Protein AF-A0A8T4RC04-F1 (afdb_monomer_lite)

Secondary structure (DSSP, 8-state):
--STTS-SEEEEHHHHHTS-EEETTEEEEEETTEEEETTEEEEEEEEETTEEEEEEEEEE-HHHHHHHHHHT-BPPBTTB-EEEEB-TTTTTT--HHHHHHHHT-S---EEEEEEEEEEGGGEEEEEPTT--EEEEEES-B-TTTEEEEEEEE--

Structure (mmCIF, N/CA/C/O backbone):
data_AF-A0A8T4RC04-F1
#
_entry.id   AF-A0A8T4RC04-F1
#
loop_
_atom_site.group_PDB
_atom_site.id
_atom_site.type_symbol
_atom_site.label_atom_id
_atom_site.label_alt_id
_atom_site.label_comp_id
_atom_site.label_asym_id
_atom_site.label_entity_id
_atom_site.label_seq_id
_atom_site.pdbx_PDB_ins_code
_atom_site.Cartn_x
_atom_site.Cartn_y
_atom_site.Cartn_z
_atom_site.occupancy
_atom_site.B_iso_or_equiv
_atom_site.auth_seq_id
_atom_site.auth_comp_id
_atom_site.auth_asym_id
_atom_site.auth_atom_id
_atom_site.pdbx_PDB_model_num
ATOM 1 N N . PRO A 1 1 ? 0.292 -14.023 10.799 1.00 62.50 1 PRO A N 1
ATOM 2 C CA . PRO A 1 1 ? 1.701 -13.567 10.697 1.00 62.50 1 PRO A CA 1
ATOM 3 C C . PRO A 1 1 ? 1.739 -12.051 10.918 1.00 62.50 1 PRO A C 1
ATOM 5 O O . PRO A 1 1 ? 0.816 -11.381 10.461 1.00 62.50 1 PRO A O 1
ATOM 8 N N . PHE A 1 2 ? 2.730 -11.529 11.644 1.00 68.94 2 PHE A N 1
ATOM 9 C CA . PHE A 1 2 ? 2.945 -10.083 11.772 1.00 68.94 2 PHE A CA 1
ATOM 10 C C . PHE A 1 2 ? 3.893 -9.609 10.656 1.00 68.94 2 PHE A C 1
ATOM 12 O O . PHE A 1 2 ? 4.850 -10.326 10.367 1.00 68.94 2 PHE A O 1
ATOM 19 N N . PRO A 1 3 ? 3.639 -8.452 10.018 1.00 65.56 3 PRO A N 1
ATOM 20 C CA . PRO A 1 3 ? 4.541 -7.885 9.015 1.00 65.56 3 PRO A CA 1
ATOM 21 C C . PRO A 1 3 ? 5.843 -7.363 9.625 1.00 65.56 3 PRO A C 1
ATOM 23 O O . PRO A 1 3 ? 5.856 -6.781 10.715 1.00 65.56 3 PRO A O 1
ATOM 26 N N . GLY A 1 4 ? 6.949 -7.546 8.897 1.00 60.59 4 GLY A N 1
ATOM 27 C CA . GLY A 1 4 ? 8.303 -7.315 9.403 1.00 60.59 4 GLY A CA 1
ATOM 28 C C . GLY A 1 4 ? 8.647 -8.207 10.606 1.00 60.59 4 GLY A C 1
ATOM 29 O O . GLY A 1 4 ? 7.792 -8.869 11.183 1.00 60.59 4 GLY A O 1
ATOM 30 N N . ALA A 1 5 ? 9.904 -8.214 11.046 1.00 53.28 5 ALA A N 1
ATOM 31 C CA . ALA A 1 5 ? 10.370 -9.035 12.175 1.00 53.28 5 ALA A CA 1
ATOM 32 C C . ALA A 1 5 ? 9.781 -8.648 13.566 1.00 53.28 5 ALA A C 1
ATOM 34 O O . ALA A 1 5 ? 10.431 -8.835 14.586 1.00 53.28 5 ALA A O 1
ATOM 35 N N . GLY A 1 6 ? 8.585 -8.047 13.641 1.00 50.25 6 GLY A N 1
ATOM 36 C CA . GLY A 1 6 ? 7.899 -7.663 14.885 1.00 50.25 6 GLY A CA 1
ATOM 37 C C . GLY A 1 6 ? 8.293 -6.295 15.461 1.00 50.25 6 GLY A C 1
ATOM 38 O O . GLY A 1 6 ? 7.646 -5.793 16.381 1.00 50.25 6 GLY A O 1
ATOM 39 N N . TYR A 1 7 ? 9.308 -5.633 14.900 1.00 49.91 7 TYR A N 1
ATOM 40 C CA . TYR A 1 7 ? 9.827 -4.364 15.432 1.00 49.91 7 TYR A CA 1
ATOM 41 C C . TYR A 1 7 ? 9.108 -3.105 14.908 1.00 49.91 7 TYR A C 1
ATOM 43 O O . TYR A 1 7 ? 9.224 -2.039 15.514 1.00 49.91 7 TYR A O 1
ATOM 51 N N . GLY A 1 8 ? 8.321 -3.206 13.830 1.00 59.06 8 GLY A N 1
ATOM 52 C CA . GLY A 1 8 ? 7.617 -2.063 13.229 1.00 59.06 8 GLY A CA 1
ATOM 53 C C . GLY A 1 8 ? 6.378 -1.609 14.011 1.00 59.06 8 GLY A C 1
ATOM 54 O O . GLY A 1 8 ? 5.810 -2.355 14.812 1.00 59.06 8 GLY A O 1
ATOM 55 N N . TYR A 1 9 ? 5.967 -0.357 13.820 1.00 78.75 9 TYR A N 1
ATOM 56 C CA . TYR A 1 9 ? 4.731 0.198 14.376 1.00 78.75 9 TYR A CA 1
ATOM 57 C C . TYR A 1 9 ? 3.567 -0.244 13.491 1.00 78.75 9 TYR A C 1
ATOM 59 O O . TYR A 1 9 ? 3.150 0.493 12.607 1.00 78.75 9 TYR A O 1
ATOM 67 N N . TYR A 1 10 ? 3.107 -1.480 13.672 1.00 87.12 10 TYR A N 1
ATOM 68 C CA . TYR A 1 10 ? 2.014 -2.039 12.884 1.00 87.12 10 TYR A CA 1
ATOM 69 C C . TYR A 1 10 ? 0.720 -2.088 13.688 1.00 87.12 10 TYR A C 1
ATOM 71 O O . TYR A 1 10 ? 0.711 -2.530 14.837 1.00 87.12 10 TYR A O 1
ATOM 79 N N . LEU A 1 11 ? -0.372 -1.682 13.051 1.00 89.25 11 LEU A N 1
ATOM 80 C CA . LEU A 1 11 ? -1.732 -1.820 13.549 1.00 89.25 11 LEU A CA 1
ATOM 81 C C . LEU A 1 11 ? -2.565 -2.602 12.543 1.00 89.25 11 LEU A C 1
ATOM 83 O O . LEU A 1 11 ? -2.646 -2.216 11.380 1.00 89.25 11 LEU A O 1
ATOM 87 N N . LEU A 1 12 ? -3.197 -3.689 12.980 1.00 91.62 12 LEU A N 1
ATOM 88 C CA . LEU A 1 12 ? -4.135 -4.413 12.131 1.00 91.62 12 LEU A CA 1
ATOM 89 C C . LEU A 1 12 ? -5.393 -3.560 11.945 1.00 91.62 12 LEU A C 1
ATOM 91 O O . LEU A 1 12 ? -6.022 -3.147 12.920 1.00 91.62 12 LEU A O 1
ATOM 95 N N . LEU A 1 13 ? -5.788 -3.310 10.696 1.00 93.44 13 LEU A N 1
ATOM 96 C CA . LEU A 1 13 ? -6.903 -2.414 10.394 1.00 93.44 13 LEU A CA 1
ATOM 97 C C . LEU A 1 13 ? -8.217 -2.901 11.016 1.00 93.44 13 LEU A C 1
ATOM 99 O O . LEU A 1 13 ? -8.987 -2.093 11.528 1.00 93.44 13 LEU A O 1
ATOM 103 N N . LYS A 1 14 ? -8.437 -4.222 11.054 1.00 93.38 14 LYS A N 1
ATOM 104 C CA . LYS A 1 14 ? -9.590 -4.842 11.727 1.00 93.38 14 LYS A CA 1
ATOM 105 C C . LYS A 1 14 ? -9.745 -4.407 13.188 1.00 93.38 14 LYS A C 1
ATOM 107 O O . LYS A 1 14 ? -10.871 -4.341 13.670 1.00 93.38 14 LYS A O 1
ATOM 112 N N . ASP A 1 15 ? -8.653 -4.123 13.893 1.00 91.00 15 ASP A N 1
ATOM 113 C C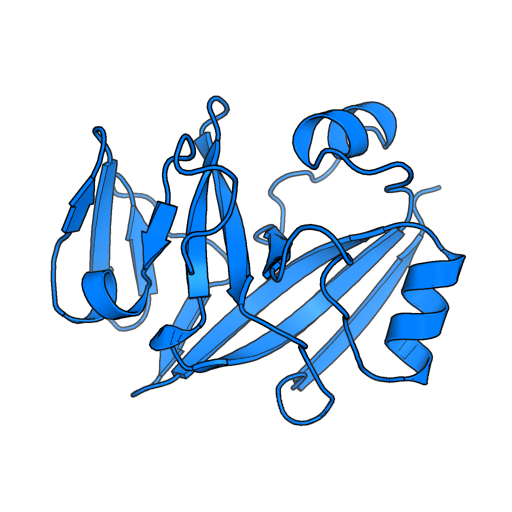A . ASP A 1 15 ? -8.727 -3.698 15.291 1.00 91.00 15 ASP A CA 1
ATOM 114 C C . ASP A 1 15 ? -9.073 -2.210 15.410 1.00 91.00 15 ASP A C 1
ATOM 116 O O . ASP A 1 15 ? -9.865 -1.847 16.273 1.00 91.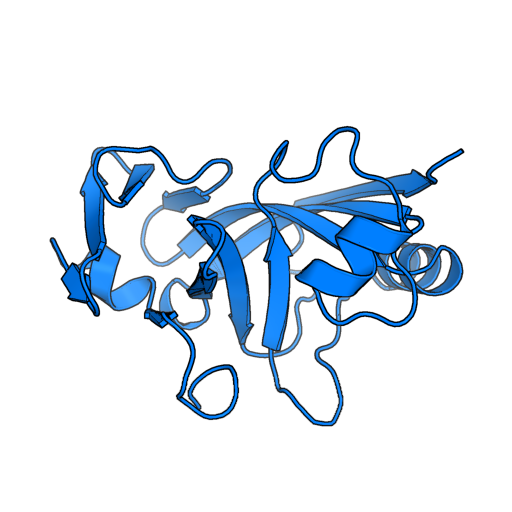00 15 ASP A O 1
ATOM 120 N N . ILE A 1 16 ? -8.598 -1.373 14.480 1.00 89.12 16 ILE A N 1
ATOM 121 C CA . ILE A 1 16 ? -8.973 0.052 14.387 1.00 89.12 16 ILE A CA 1
ATOM 122 C C . ILE A 1 16 ? -10.461 0.210 14.023 1.00 89.12 16 ILE A C 1
ATOM 124 O O . ILE A 1 16 ? -11.140 1.116 14.496 1.00 89.12 16 ILE A O 1
ATOM 128 N N . VAL A 1 17 ? -11.003 -0.683 13.189 1.00 88.00 17 VAL A N 1
ATOM 129 C CA . VAL A 1 17 ? -12.430 -0.664 12.811 1.00 88.00 17 VAL A CA 1
ATOM 130 C C . VAL A 1 17 ? -13.345 -0.942 14.009 1.00 88.00 17 VAL A C 1
ATOM 132 O O . VAL A 1 17 ? -14.465 -0.441 14.049 1.00 88.00 17 VAL A O 1
ATOM 135 N N . LYS A 1 18 ? -12.876 -1.695 15.012 1.00 87.50 18 LYS A N 1
ATOM 136 C CA . LYS A 1 18 ? -13.649 -1.981 16.232 1.00 87.50 18 LYS A CA 1
ATOM 137 C C . LYS A 1 18 ? -13.678 -0.812 17.220 1.00 87.50 18 LYS A C 1
ATOM 139 O O . LYS A 1 18 ? -14.486 -0.840 18.144 1.00 87.50 18 LYS A O 1
ATOM 144 N N . GLY A 1 19 ? -12.804 0.181 17.062 1.00 86.06 19 GLY A N 1
ATOM 145 C CA . GLY A 1 19 ? -12.735 1.332 17.954 1.00 86.06 19 GLY A CA 1
ATOM 146 C C . GLY A 1 19 ? -11.377 2.024 17.946 1.00 86.06 19 GLY A C 1
ATOM 147 O O . GLY A 1 19 ? -10.493 1.725 17.148 1.00 86.06 19 GLY A O 1
ATOM 148 N N . GLU A 1 20 ? -11.205 2.977 18.859 1.00 90.56 20 GLU A N 1
ATOM 149 C CA . GLU A 1 20 ? -9.919 3.648 19.032 1.00 90.56 20 GLU A CA 1
ATOM 150 C C . GLU A 1 20 ? -8.852 2.656 19.518 1.00 90.56 20 GLU A C 1
ATOM 152 O O . GLU A 1 20 ? -9.009 2.009 20.554 1.00 90.56 20 GLU A O 1
ATOM 157 N N . VAL A 1 21 ? -7.743 2.566 18.785 1.00 88.69 21 VAL A N 1
ATOM 158 C CA . VAL A 1 21 ? -6.595 1.730 19.139 1.00 88.69 21 VAL A CA 1
ATOM 159 C C . VAL A 1 21 ? -5.396 2.615 19.434 1.00 88.69 21 VAL A C 1
ATOM 161 O O . VAL A 1 21 ? -5.039 3.495 18.647 1.00 88.69 21 VAL A O 1
ATOM 164 N N . LYS A 1 22 ? -4.740 2.340 20.563 1.00 82.75 22 LYS A N 1
ATOM 165 C CA . LYS A 1 22 ? -3.483 2.976 20.959 1.00 82.75 22 LYS A CA 1
ATOM 166 C C . LYS A 1 22 ? -2.353 1.971 20.821 1.00 82.75 22 LYS A C 1
ATOM 168 O O . LYS A 1 22 ? -2.353 0.953 21.510 1.00 82.75 22 LYS A O 1
ATOM 173 N N . ALA A 1 23 ? -1.375 2.253 19.969 1.00 74.62 23 ALA A N 1
ATOM 174 C CA . ALA A 1 23 ? -0.181 1.422 19.868 1.00 74.62 23 ALA A CA 1
ATOM 175 C C . ALA A 1 23 ? 1.070 2.264 19.691 1.00 74.62 23 ALA A C 1
ATOM 177 O O . ALA A 1 23 ? 1.152 3.113 18.806 1.00 74.62 23 ALA A O 1
ATOM 178 N N . LYS A 1 24 ? 2.065 1.983 20.542 1.00 73.19 24 LYS A N 1
ATOM 179 C CA . LYS A 1 24 ? 3.407 2.573 20.487 1.00 73.19 24 LYS A CA 1
ATOM 180 C C . LYS A 1 24 ? 3.394 4.111 20.314 1.00 73.19 24 LYS A C 1
ATOM 182 O O . LYS A 1 24 ? 4.201 4.659 19.576 1.00 73.19 24 LYS A O 1
ATOM 187 N N . GLY A 1 25 ? 2.479 4.802 20.999 1.00 77.56 25 GLY A N 1
ATOM 188 C CA . GLY A 1 25 ? 2.373 6.268 20.983 1.00 77.56 25 GLY A CA 1
ATOM 189 C C . GLY A 1 25 ? 1.482 6.864 19.890 1.00 77.56 25 GLY A C 1
ATOM 190 O O . GLY A 1 25 ? 1.299 8.076 19.892 1.00 77.56 25 GLY A O 1
ATOM 191 N N . HIS A 1 26 ? 0.897 6.040 19.016 1.00 82.81 26 HIS A N 1
ATOM 192 C CA . HIS A 1 26 ? -0.082 6.475 18.020 1.00 82.81 26 HIS A CA 1
ATOM 193 C C . HIS A 1 26 ? -1.504 6.135 18.459 1.00 82.81 26 HIS A C 1
ATOM 195 O O . HIS A 1 26 ? -1.745 5.052 19.005 1.00 82.81 26 HIS A O 1
ATOM 201 N N . VAL A 1 27 ? -2.442 7.043 18.193 1.00 88.94 27 VAL A N 1
ATOM 202 C CA . VAL A 1 27 ? -3.877 6.849 18.439 1.00 88.94 27 VAL A CA 1
ATOM 203 C C . VAL A 1 27 ? -4.605 6.827 17.107 1.00 88.94 27 VAL A C 1
ATOM 205 O O . VAL A 1 27 ? -4.646 7.841 16.410 1.00 88.94 27 VAL A O 1
ATOM 208 N N . CYS A 1 28 ? -5.195 5.686 16.761 1.00 91.12 28 CYS A N 1
ATOM 209 C CA . CYS A 1 28 ? -5.898 5.497 15.500 1.00 91.12 28 CYS A CA 1
ATOM 210 C C . CYS A 1 28 ? -7.376 5.173 15.714 1.00 91.12 28 CYS A C 1
ATOM 212 O O . CYS A 1 28 ? -7.728 4.453 16.642 1.00 91.12 28 CYS A O 1
ATOM 214 N N . SER A 1 29 ? -8.244 5.683 14.844 1.00 93.56 29 SER A N 1
ATOM 215 C CA . SER A 1 29 ? -9.694 5.453 14.894 1.00 93.56 29 SER A CA 1
ATOM 216 C C . SER A 1 29 ? -10.322 5.531 13.502 1.00 93.56 29 SER A C 1
ATOM 218 O O . SER A 1 29 ? -9.739 6.107 12.583 1.00 93.56 29 SER A O 1
ATOM 220 N N . ILE A 1 30 ? -11.525 4.973 13.351 1.00 94.06 30 ILE A N 1
ATOM 221 C CA . ILE A 1 30 ? -12.371 5.175 12.169 1.00 94.06 30 ILE A CA 1
ATOM 222 C C . ILE A 1 30 ? -13.501 6.144 12.523 1.00 94.06 30 ILE A C 1
ATOM 224 O O . ILE A 1 30 ? -14.189 5.954 13.525 1.00 94.06 30 ILE A O 1
ATOM 228 N N . LYS A 1 31 ? -13.722 7.164 11.689 1.00 92.50 31 LYS A N 1
ATOM 229 C CA . LYS A 1 31 ? -14.871 8.078 11.785 1.00 92.50 31 LYS A CA 1
ATOM 230 C C . LYS A 1 31 ? -15.470 8.268 10.401 1.00 92.50 31 LYS A C 1
ATOM 232 O O . LYS A 1 31 ? -14.737 8.567 9.463 1.00 92.50 31 LYS A O 1
ATOM 237 N N . GLU A 1 32 ? -16.778 8.048 10.270 1.00 90.81 32 GLU A N 1
ATOM 238 C CA . GLU A 1 32 ? -17.509 8.210 8.998 1.00 90.81 32 GLU A CA 1
ATOM 239 C C . GLU A 1 32 ? -16.862 7.438 7.826 1.00 90.81 32 GLU A C 1
ATOM 241 O O . GLU A 1 32 ? -16.779 7.905 6.691 1.00 90.81 32 GLU A O 1
ATOM 246 N N . GLY A 1 33 ? -16.333 6.245 8.118 1.00 92.00 33 GLY A N 1
ATOM 247 C CA . GLY A 1 33 ? -15.624 5.404 7.150 1.00 92.00 33 GLY A CA 1
ATOM 248 C C . GLY A 1 33 ? -14.204 5.867 6.801 1.00 92.00 33 GLY A C 1
ATOM 249 O O . GLY A 1 33 ? -13.523 5.172 6.057 1.00 92.00 33 GLY A O 1
ATOM 250 N N . SER A 1 34 ? -13.715 6.985 7.334 1.00 93.44 34 SER A N 1
ATOM 251 C CA . SER A 1 34 ? -12.339 7.454 7.131 1.00 93.44 34 SER A CA 1
ATOM 252 C C . SER A 1 34 ? -11.440 7.024 8.287 1.00 93.44 34 SER A C 1
ATOM 254 O O . SER A 1 34 ? -11.847 7.070 9.450 1.00 93.44 34 SER A O 1
ATOM 256 N N . ALA A 1 35 ? -10.210 6.613 7.978 1.00 92.25 35 ALA A N 1
ATOM 257 C CA . ALA A 1 35 ? -9.221 6.247 8.986 1.00 92.25 35 ALA A CA 1
ATOM 258 C C . ALA A 1 35 ? -8.397 7.464 9.420 1.00 92.25 35 ALA A C 1
ATOM 260 O O . ALA A 1 35 ? -7.883 8.208 8.585 1.00 92.25 35 ALA A O 1
ATOM 261 N N . PHE A 1 36 ? -8.239 7.638 10.728 1.00 92.19 36 PHE A N 1
ATOM 262 C CA . PHE A 1 36 ? -7.457 8.706 11.338 1.00 92.19 36 PHE A CA 1
ATOM 263 C C . PHE A 1 36 ? -6.377 8.111 12.226 1.00 92.19 36 PHE A C 1
ATOM 265 O O . PHE A 1 36 ? -6.658 7.171 12.964 1.00 92.19 36 PHE A O 1
ATOM 272 N N . CYS A 1 37 ? -5.188 8.706 12.219 1.00 89.69 37 CYS A N 1
ATOM 273 C CA . CYS A 1 37 ? -4.138 8.446 13.195 1.00 89.69 37 CYS A CA 1
ATOM 274 C C . CYS A 1 37 ? -3.509 9.761 13.648 1.00 89.69 37 CYS A C 1
ATOM 276 O O . CYS A 1 37 ? -3.198 10.624 12.828 1.00 89.69 37 CYS A O 1
ATOM 278 N N . ASP A 1 38 ? -3.376 9.936 14.961 1.00 88.81 38 ASP A N 1
ATOM 279 C CA . ASP A 1 38 ? -2.910 11.168 15.610 1.00 88.81 38 ASP A CA 1
ATOM 280 C C . ASP A 1 38 ? -3.652 12.419 15.109 1.00 88.81 38 ASP A C 1
ATOM 282 O O . ASP A 1 38 ? -3.064 13.465 14.832 1.00 88.81 38 ASP A O 1
ATOM 286 N N . GLY A 1 39 ? -4.969 12.283 14.923 1.00 87.31 39 GLY A N 1
ATOM 287 C CA . GLY A 1 39 ? -5.844 13.343 14.417 1.00 87.31 39 GLY A CA 1
ATOM 288 C C . GLY A 1 39 ? -5.729 13.628 12.914 1.00 87.31 39 GLY A C 1
ATOM 289 O O . GLY A 1 39 ? -6.480 14.458 12.408 1.00 87.31 39 GLY A O 1
ATOM 290 N N . LYS A 1 40 ? -4.845 12.944 12.178 1.00 90.06 40 LYS A N 1
ATOM 291 C CA . LYS A 1 40 ? -4.672 13.111 10.728 1.00 90.06 40 LYS A CA 1
ATOM 292 C C . LYS A 1 40 ? -5.348 11.989 9.956 1.00 90.06 40 LYS A C 1
ATOM 294 O O . LYS A 1 40 ? -5.238 10.825 10.327 1.00 90.06 40 LYS A O 1
ATOM 299 N N . VAL A 1 41 ? -6.003 12.339 8.853 1.00 92.06 41 VAL A N 1
ATOM 300 C CA . VAL A 1 41 ? -6.566 11.357 7.917 1.00 92.06 41 VAL A CA 1
ATOM 301 C C . VAL A 1 41 ? -5.438 10.550 7.278 1.00 92.06 41 VAL A C 1
ATOM 303 O O . VAL A 1 41 ? -4.479 11.125 6.755 1.00 92.06 41 VAL A O 1
ATOM 306 N N . ILE A 1 42 ? -5.576 9.224 7.271 1.00 92.38 42 ILE A N 1
ATOM 307 C CA . ILE A 1 42 ? -4.758 8.347 6.436 1.00 92.38 42 ILE A CA 1
ATOM 308 C C . ILE A 1 42 ? -5.288 8.455 5.007 1.00 92.38 42 ILE A C 1
ATOM 310 O O . ILE A 1 42 ? -6.362 7.947 4.683 1.00 92.38 42 ILE A O 1
ATOM 314 N N . GLN A 1 43 ? -4.538 9.153 4.156 1.00 93.75 43 GLN A N 1
ATOM 315 C CA . GLN A 1 43 ? -4.927 9.387 2.769 1.00 93.75 43 GLN A CA 1
ATOM 316 C C . GLN A 1 43 ? -5.118 8.072 2.010 1.00 93.75 43 GLN A C 1
ATOM 318 O O . GLN A 1 43 ? -4.388 7.104 2.211 1.00 93.75 43 GLN A O 1
ATOM 323 N N . GLY A 1 44 ? -6.115 8.050 1.127 1.00 94.12 44 GLY A N 1
ATOM 324 C CA . GLY A 1 44 ? -6.388 6.892 0.286 1.00 94.12 44 GLY A CA 1
ATOM 325 C C . GLY A 1 44 ? -6.934 5.665 1.021 1.00 94.12 44 GLY A C 1
ATOM 326 O O . GLY A 1 44 ? -6.966 4.610 0.413 1.00 94.12 44 GLY A O 1
ATOM 327 N N . LEU A 1 45 ? -7.382 5.759 2.278 1.00 96.25 45 LEU A N 1
ATOM 328 C CA . LEU A 1 45 ? -8.003 4.640 2.995 1.00 96.25 45 LEU A CA 1
ATOM 329 C C . LEU A 1 45 ? -9.447 4.963 3.396 1.00 96.25 45 LEU A C 1
ATOM 331 O O . LEU A 1 45 ? -9.693 5.899 4.159 1.00 96.25 45 LEU A O 1
ATOM 335 N N . ARG A 1 46 ? -10.395 4.138 2.941 1.00 96.00 46 ARG A N 1
ATOM 336 C CA . ARG A 1 46 ? -11.809 4.202 3.335 1.00 96.00 46 ARG A CA 1
ATOM 337 C C . ARG A 1 46 ? -12.336 2.826 3.727 1.00 96.00 46 ARG A C 1
ATOM 339 O O . ARG A 1 46 ? -12.023 1.838 3.079 1.00 96.00 46 ARG A O 1
ATOM 346 N N . ILE A 1 47 ? -13.167 2.766 4.759 1.00 96.19 47 ILE A N 1
ATOM 347 C CA . ILE A 1 47 ? -13.832 1.553 5.240 1.00 96.19 47 ILE A CA 1
ATOM 348 C C . ILE A 1 47 ? -15.229 1.454 4.628 1.00 96.19 47 ILE A C 1
ATOM 350 O O . ILE A 1 47 ? -15.995 2.420 4.650 1.00 96.19 47 ILE A O 1
ATOM 354 N N . ALA A 1 48 ? -15.553 0.278 4.096 1.00 93.50 48 ALA A N 1
ATOM 355 C CA . ALA A 1 48 ? -16.842 -0.069 3.512 1.00 93.50 48 ALA A CA 1
ATOM 356 C C . ALA A 1 48 ? -17.238 -1.484 3.972 1.00 93.50 48 ALA A C 1
ATOM 358 O O . ALA A 1 48 ? -16.868 -2.484 3.356 1.00 93.50 48 ALA A O 1
ATOM 359 N N . GLY A 1 49 ? -17.965 -1.567 5.091 1.00 90.81 49 GLY A N 1
ATOM 360 C CA . GLY A 1 49 ? -18.305 -2.845 5.726 1.00 90.81 49 GLY A CA 1
ATOM 361 C C . GLY A 1 49 ? -17.053 -3.598 6.188 1.00 90.81 49 GLY A C 1
ATOM 362 O O . GLY A 1 49 ? -16.205 -3.029 6.873 1.00 90.81 49 GLY A O 1
ATOM 363 N N . ASP A 1 50 ? -16.922 -4.859 5.773 1.00 94.06 50 ASP A N 1
ATOM 364 C CA . ASP A 1 50 ? -15.777 -5.727 6.100 1.00 94.06 50 ASP A CA 1
ATOM 365 C C . ASP A 1 50 ? -14.547 -5.517 5.196 1.00 94.06 50 ASP A C 1
ATOM 367 O O . ASP A 1 50 ? -13.512 -6.180 5.351 1.00 94.06 50 ASP A O 1
ATOM 371 N N . TYR A 1 51 ? -14.638 -4.578 4.254 1.00 96.88 51 TYR A N 1
ATOM 372 C CA . TYR A 1 51 ? -13.590 -4.259 3.295 1.00 96.88 51 TYR A CA 1
ATOM 373 C C . TYR A 1 51 ? -13.067 -2.840 3.500 1.00 96.88 51 TYR A C 1
ATOM 375 O O . TYR A 1 51 ? -13.757 -1.945 3.993 1.00 96.88 51 TYR A O 1
ATOM 383 N N . ALA A 1 52 ? -11.827 -2.628 3.077 1.00 97.25 52 ALA A N 1
ATOM 384 C CA . ALA A 1 52 ? -11.265 -1.309 2.878 1.00 97.25 52 ALA A CA 1
ATOM 385 C C . ALA A 1 52 ? -11.061 -1.048 1.388 1.00 97.25 52 ALA A C 1
ATOM 387 O O . ALA A 1 52 ? -10.514 -1.885 0.666 1.00 97.25 52 ALA A O 1
ATOM 388 N N . VAL A 1 53 ? -11.460 0.145 0.963 1.00 97.50 53 VAL A N 1
ATOM 389 C CA . VAL A 1 53 ? -11.108 0.716 -0.329 1.00 97.50 53 VAL A CA 1
ATOM 390 C C . VAL A 1 53 ? -9.810 1.496 -0.149 1.00 97.50 53 VAL A C 1
ATOM 392 O O . VAL A 1 53 ? -9.761 2.449 0.634 1.00 97.50 53 VAL A O 1
ATOM 395 N N . ILE A 1 54 ? -8.760 1.072 -0.849 1.00 97.62 54 ILE A N 1
ATOM 396 C CA . ILE A 1 54 ? -7.422 1.665 -0.771 1.00 97.62 54 ILE A CA 1
ATOM 397 C C . ILE A 1 54 ? -7.076 2.297 -2.114 1.00 97.62 54 ILE A C 1
ATOM 399 O O . ILE A 1 54 ? -7.054 1.599 -3.115 1.00 97.62 54 ILE A O 1
ATOM 403 N N . ALA A 1 55 ? -6.751 3.583 -2.138 1.00 97.56 55 ALA A N 1
ATOM 404 C CA . ALA A 1 55 ? -5.995 4.219 -3.208 1.00 97.56 55 ALA A CA 1
ATOM 405 C C . ALA A 1 55 ? -4.557 4.398 -2.715 1.00 97.56 55 ALA A C 1
ATOM 407 O O . ALA A 1 55 ? -4.338 5.012 -1.672 1.00 97.56 55 ALA A O 1
ATOM 408 N N . ALA A 1 56 ? -3.582 3.845 -3.428 1.00 97.12 56 ALA A N 1
ATOM 409 C CA . ALA A 1 56 ? -2.189 3.856 -3.000 1.00 97.12 56 ALA A CA 1
ATOM 410 C C . ALA A 1 56 ? -1.228 3.807 -4.192 1.00 97.12 56 ALA A C 1
ATOM 412 O O . ALA A 1 56 ? -1.640 3.681 -5.344 1.00 97.12 56 ALA A O 1
ATOM 413 N N . VAL A 1 57 ? 0.062 3.915 -3.896 1.00 96.31 57 VAL A N 1
ATOM 414 C CA . VAL A 1 57 ? 1.157 3.781 -4.855 1.00 96.31 57 VAL A CA 1
ATOM 415 C C . VAL A 1 57 ? 2.033 2.606 -4.433 1.00 96.31 57 VAL A C 1
ATOM 417 O O . VAL A 1 57 ? 2.380 2.469 -3.258 1.00 96.31 57 VAL A O 1
ATOM 420 N N . HIS A 1 58 ? 2.377 1.746 -5.385 1.00 95.69 58 HIS A N 1
ATOM 421 C CA . HIS A 1 58 ? 3.437 0.757 -5.253 1.00 95.69 58 HIS A CA 1
ATOM 422 C C . HIS A 1 58 ? 4.642 1.222 -6.071 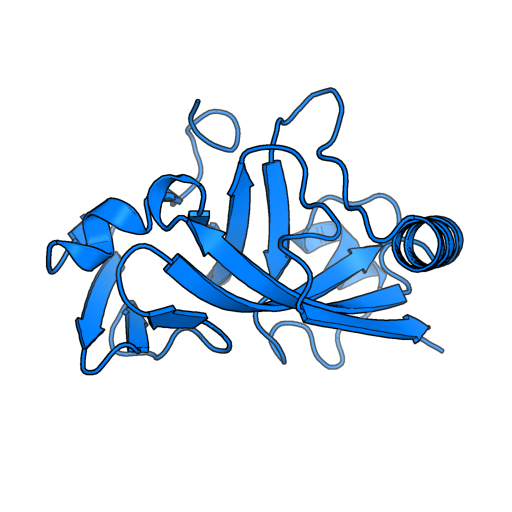1.00 95.69 58 HIS A C 1
ATOM 424 O O . HIS A 1 58 ? 4.561 1.324 -7.293 1.00 95.69 58 HIS A O 1
ATOM 430 N N . TYR A 1 59 ? 5.747 1.517 -5.392 1.00 94.56 59 TYR A N 1
ATOM 431 C CA . TYR A 1 59 ? 6.997 1.924 -6.029 1.00 94.56 59 TYR A CA 1
ATOM 432 C C . TYR A 1 59 ? 7.823 0.690 -6.392 1.00 94.56 59 TYR A C 1
ATOM 434 O O . TYR A 1 59 ? 8.101 -0.144 -5.528 1.00 94.56 59 TYR A O 1
ATOM 442 N N . THR A 1 60 ? 8.209 0.561 -7.660 1.00 94.81 60 THR A N 1
ATOM 443 C CA . THR A 1 60 ? 8.940 -0.612 -8.166 1.00 94.81 60 THR A CA 1
ATOM 444 C C . THR A 1 60 ? 9.746 -0.275 -9.429 1.00 94.81 60 THR A C 1
ATOM 446 O O . THR A 1 60 ? 9.825 0.891 -9.824 1.00 94.81 60 THR A O 1
ATOM 449 N N . SER A 1 61 ? 10.388 -1.272 -10.048 1.00 95.25 61 SER A N 1
ATOM 450 C CA . SER A 1 61 ? 11.058 -1.099 -11.345 1.00 95.25 61 SER A CA 1
ATOM 451 C C . SER A 1 61 ? 10.052 -1.030 -12.497 1.00 95.25 61 SER A C 1
ATOM 453 O O . SER A 1 61 ? 8.928 -1.523 -12.387 1.00 95.25 61 SER A O 1
ATOM 455 N N . TRP A 1 62 ? 10.465 -0.474 -13.636 1.00 95.81 62 TRP A N 1
ATOM 456 C CA . TRP A 1 62 ? 9.637 -0.452 -14.844 1.00 95.81 62 TRP A CA 1
ATOM 457 C C . TRP A 1 62 ? 9.207 -1.858 -15.285 1.00 95.81 62 TRP A C 1
ATOM 459 O O . TRP A 1 62 ? 8.037 -2.084 -15.585 1.00 95.81 62 TRP A O 1
ATOM 469 N N . GLU A 1 63 ? 10.127 -2.822 -15.275 1.00 95.44 63 GLU A N 1
ATOM 470 C CA . GLU A 1 63 ? 9.866 -4.210 -15.667 1.00 95.44 63 GLU A CA 1
ATOM 471 C C . GLU A 1 63 ? 8.779 -4.822 -14.777 1.00 95.44 63 GLU A C 1
ATOM 473 O O . GLU A 1 63 ? 7.760 -5.305 -15.278 1.00 95.44 63 GLU A O 1
ATOM 478 N N . ASN A 1 64 ? 8.934 -4.699 -13.457 1.00 95.25 64 ASN A N 1
ATOM 479 C CA . ASN A 1 64 ? 7.947 -5.182 -12.496 1.00 95.25 64 ASN A CA 1
ATOM 480 C C . ASN A 1 64 ? 6.601 -4.470 -12.655 1.00 95.25 64 ASN A C 1
ATOM 482 O O . ASN A 1 64 ? 5.562 -5.122 -12.631 1.00 95.25 64 ASN A O 1
ATOM 486 N N . ALA A 1 65 ? 6.589 -3.153 -12.869 1.00 96.44 65 ALA A N 1
ATOM 487 C CA . ALA A 1 65 ? 5.356 -2.406 -13.107 1.00 96.44 65 ALA A CA 1
ATOM 488 C C . ALA A 1 65 ? 4.623 -2.901 -14.365 1.00 96.44 65 ALA A C 1
ATOM 490 O O . ALA A 1 65 ? 3.400 -3.055 -14.356 1.00 96.44 65 ALA A O 1
ATOM 491 N N . THR A 1 66 ? 5.355 -3.208 -15.440 1.00 96.31 66 THR A N 1
ATOM 492 C CA . THR A 1 66 ? 4.754 -3.772 -16.657 1.00 96.31 66 THR A CA 1
ATOM 493 C C . THR A 1 66 ? 4.217 -5.184 -16.449 1.00 96.31 66 THR A C 1
ATOM 495 O O . THR A 1 66 ? 3.157 -5.499 -16.991 1.00 96.31 66 THR A O 1
ATOM 498 N N . GLN A 1 67 ? 4.886 -6.002 -15.631 1.00 96.19 67 GLN A N 1
ATOM 499 C CA . GLN A 1 67 ? 4.408 -7.331 -15.254 1.00 96.19 67 GLN A CA 1
ATOM 500 C C . GLN A 1 67 ? 3.157 -7.250 -14.375 1.00 96.19 67 GLN A C 1
ATOM 502 O O . GLN A 1 67 ? 2.194 -7.976 -14.612 1.00 96.19 67 GLN A O 1
ATOM 507 N N . ILE A 1 68 ? 3.127 -6.343 -13.398 1.00 96.62 68 ILE A N 1
ATOM 508 C CA . ILE A 1 68 ? 1.943 -6.096 -12.569 1.00 96.62 68 ILE A CA 1
ATOM 509 C C . ILE A 1 68 ? 0.770 -5.683 -13.462 1.00 96.62 68 ILE A C 1
ATOM 511 O O . ILE A 1 68 ? -0.322 -6.227 -13.330 1.00 96.62 68 ILE A O 1
ATOM 515 N N . ARG A 1 69 ? 0.996 -4.771 -14.416 1.00 95.69 69 ARG A N 1
ATOM 516 C CA . ARG A 1 69 ? -0.039 -4.335 -15.363 1.00 95.69 69 ARG A CA 1
ATOM 517 C C . ARG A 1 69 ? -0.523 -5.465 -16.276 1.00 95.69 69 ARG A C 1
ATOM 519 O O . ARG A 1 69 ? -1.703 -5.502 -16.597 1.00 95.69 69 ARG A O 1
ATOM 526 N N . SER A 1 70 ? 0.354 -6.365 -16.726 1.00 95.50 70 SER A N 1
ATOM 527 C CA . SER A 1 70 ? -0.057 -7.466 -17.611 1.00 95.50 70 SER A CA 1
ATOM 528 C C . SER A 1 70 ? -0.797 -8.569 -16.860 1.00 95.50 70 SER A C 1
ATOM 530 O O . SER A 1 70 ? -1.773 -9.111 -17.369 1.00 95.50 70 SER A O 1
ATOM 532 N N . THR A 1 71 ? -0.351 -8.882 -15.645 1.00 95.94 71 THR A N 1
ATOM 533 C CA . THR A 1 71 ? -0.899 -9.977 -14.838 1.00 95.94 71 THR A CA 1
ATOM 534 C C . THR A 1 71 ? -2.047 -9.549 -13.934 1.00 95.94 71 THR A C 1
ATOM 536 O O . THR A 1 71 ? -2.738 -10.423 -13.428 1.00 95.94 71 THR A O 1
ATOM 539 N N . HIS A 1 72 ? -2.238 -8.243 -13.712 1.00 95.75 72 HIS A N 1
ATOM 540 C CA . HIS A 1 72 ? -3.138 -7.685 -12.694 1.00 95.75 72 HIS A CA 1
ATOM 541 C C . HIS A 1 72 ? -2.906 -8.309 -11.311 1.00 95.75 72 HIS A C 1
ATOM 543 O O . HIS A 1 72 ? -3.839 -8.636 -10.578 1.00 95.75 72 HIS A O 1
ATOM 549 N N . ARG A 1 73 ? -1.633 -8.514 -10.958 1.00 96.25 73 ARG A N 1
ATOM 550 C CA . ARG A 1 73 ? -1.227 -9.176 -9.716 1.00 96.25 73 ARG A CA 1
ATOM 551 C C . ARG A 1 73 ? -0.007 -8.497 -9.113 1.00 96.25 73 ARG A C 1
ATOM 553 O O . ARG A 1 73 ? 0.893 -8.073 -9.832 1.00 96.25 73 ARG A O 1
ATOM 560 N N . ILE A 1 74 ? 0.030 -8.423 -7.785 1.00 95.94 74 ILE A N 1
ATOM 561 C CA . ILE A 1 74 ? 1.207 -8.004 -7.019 1.00 95.94 74 ILE A CA 1
ATOM 562 C C . ILE A 1 74 ? 1.531 -9.098 -6.013 1.00 95.94 74 ILE A C 1
ATOM 564 O O . ILE A 1 74 ? 0.733 -9.404 -5.121 1.00 95.94 74 ILE A O 1
ATOM 568 N N . GLU A 1 75 ? 2.712 -9.683 -6.166 1.00 93.50 75 GLU A N 1
ATOM 569 C CA . GLU A 1 75 ? 3.187 -10.749 -5.298 1.00 93.50 75 GLU A CA 1
ATOM 570 C C . GLU A 1 75 ? 4.021 -10.183 -4.141 1.00 93.50 75 GLU A C 1
ATOM 572 O O . GLU A 1 75 ? 4.800 -9.243 -4.332 1.00 93.50 75 GLU A O 1
ATOM 577 N N . PRO A 1 76 ? 3.869 -10.730 -2.923 1.00 91.19 76 PRO A N 1
ATOM 578 C CA . PRO A 1 76 ? 4.795 -10.443 -1.842 1.00 91.19 76 PRO A CA 1
ATOM 579 C C . PRO A 1 76 ? 6.181 -11.025 -2.155 1.00 91.19 76 PRO A C 1
ATOM 581 O O . PRO A 1 76 ? 6.332 -11.930 -2.976 1.00 91.19 76 PRO A O 1
ATOM 584 N N . SER A 1 77 ? 7.209 -10.539 -1.462 1.00 85.25 77 SER A N 1
ATOM 585 C CA . SER A 1 77 ? 8.545 -11.127 -1.588 1.00 85.25 77 SER A CA 1
ATOM 586 C C . SER A 1 77 ? 8.595 -12.542 -0.992 1.00 85.25 77 SER A C 1
ATOM 588 O O . SER A 1 77 ? 7.832 -12.869 -0.083 1.00 85.25 77 SER A O 1
ATOM 590 N N . LEU A 1 78 ? 9.557 -13.363 -1.426 1.00 84.38 78 LEU A N 1
ATOM 591 C CA . LEU A 1 78 ? 9.745 -14.723 -0.891 1.00 84.38 78 LEU A CA 1
ATOM 592 C C . LEU A 1 78 ? 10.012 -14.756 0.626 1.00 84.38 78 LEU A C 1
ATOM 594 O O . LEU A 1 78 ? 9.701 -15.746 1.282 1.00 84.38 78 LEU A O 1
ATOM 598 N N . ASN A 1 79 ? 10.577 -13.679 1.179 1.00 84.81 79 ASN A N 1
ATOM 599 C CA . ASN A 1 79 ? 10.991 -13.598 2.582 1.00 84.81 79 ASN A CA 1
ATOM 600 C C . ASN A 1 79 ? 9.998 -12.833 3.473 1.00 84.81 79 ASN A C 1
ATOM 602 O O . ASN A 1 79 ? 10.152 -12.830 4.692 1.00 84.81 79 ASN A O 1
ATOM 606 N N . ASP A 1 80 ? 9.008 -12.162 2.884 1.00 84.88 80 ASP A N 1
ATOM 607 C CA . ASP A 1 80 ? 8.044 -11.331 3.603 1.00 84.88 80 ASP A CA 1
ATOM 608 C C . ASP A 1 80 ? 6.676 -11.428 2.913 1.00 84.88 80 ASP A C 1
ATOM 610 O O . ASP A 1 80 ? 6.544 -10.910 1.801 1.00 84.88 80 ASP A O 1
ATOM 614 N N . PRO A 1 81 ? 5.660 -12.070 3.532 1.00 91.00 81 PRO A N 1
ATOM 615 C CA . PRO A 1 81 ? 4.382 -12.399 2.896 1.00 91.00 81 PRO A CA 1
ATOM 616 C C . PRO A 1 81 ? 3.435 -11.190 2.807 1.00 91.00 81 PRO A C 1
ATOM 618 O O . PRO A 1 81 ? 2.217 -11.335 2.952 1.00 91.00 81 PRO A O 1
ATOM 621 N N . PHE A 1 82 ? 3.979 -9.990 2.619 1.00 92.81 82 PHE A N 1
ATOM 622 C CA . PHE A 1 82 ? 3.238 -8.740 2.562 1.00 92.81 82 PHE A CA 1
ATOM 623 C C . PHE A 1 82 ? 3.615 -7.927 1.329 1.00 92.81 82 PHE A C 1
ATOM 625 O O . PHE A 1 82 ? 4.784 -7.804 0.967 1.00 92.81 82 PHE A O 1
ATOM 632 N N . VAL A 1 83 ? 2.599 -7.325 0.719 1.00 93.69 83 VAL A N 1
ATOM 633 C CA . VAL A 1 83 ? 2.757 -6.279 -0.287 1.00 93.69 83 VAL A CA 1
ATOM 634 C C . VAL A 1 83 ? 2.683 -4.929 0.412 1.00 93.69 83 VAL A C 1
ATOM 636 O O . VAL A 1 83 ? 1.731 -4.658 1.147 1.00 93.69 83 VAL A O 1
ATOM 639 N N . TYR A 1 84 ? 3.680 -4.079 0.176 1.00 93.06 84 TYR A N 1
ATOM 640 C CA . TYR A 1 84 ? 3.742 -2.740 0.753 1.00 93.06 84 TYR A CA 1
ATOM 641 C C . TYR A 1 84 ? 3.316 -1.688 -0.265 1.00 93.06 84 TYR A C 1
ATOM 643 O O . TYR A 1 84 ? 3.848 -1.622 -1.376 1.00 93.06 84 TYR A O 1
ATOM 651 N N . LEU A 1 85 ? 2.376 -0.846 0.151 1.00 95.31 85 LEU A N 1
ATOM 652 C CA . LEU A 1 85 ? 1.861 0.287 -0.606 1.00 95.31 85 LEU A CA 1
ATOM 653 C C . LEU A 1 85 ? 1.950 1.554 0.241 1.00 95.31 85 LEU A C 1
ATOM 655 O O . LEU A 1 85 ? 1.889 1.505 1.471 1.00 95.31 85 LEU A O 1
ATOM 659 N N . THR A 1 86 ? 2.051 2.703 -0.406 1.00 94.19 86 THR A N 1
ATOM 660 C CA . THR A 1 86 ? 2.083 4.016 0.248 1.00 94.19 86 THR A CA 1
ATOM 661 C C . THR A 1 86 ? 0.834 4.819 -0.093 1.00 94.19 86 THR A C 1
ATOM 663 O O . THR A 1 86 ? 0.407 4.792 -1.249 1.00 94.19 86 THR A O 1
ATOM 666 N N . PRO A 1 87 ? 0.275 5.600 0.843 1.00 94.06 87 PRO A N 1
ATOM 667 C CA . PRO A 1 87 ? -0.754 6.580 0.533 1.00 94.06 87 PRO A CA 1
ATOM 668 C C . PRO A 1 87 ? -0.325 7.529 -0.598 1.00 94.06 87 PRO A C 1
ATOM 670 O O . PRO A 1 87 ? 0.866 7.845 -0.724 1.00 94.06 87 PRO A O 1
ATOM 673 N N . PRO A 1 88 ? -1.273 8.023 -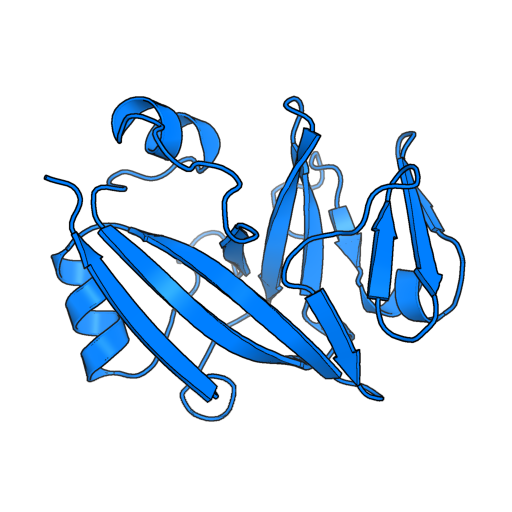1.407 1.00 91.44 88 PRO A N 1
ATOM 674 C CA . PRO A 1 88 ? -0.976 8.950 -2.489 1.00 91.44 88 PRO A CA 1
ATOM 675 C C . PRO A 1 88 ? -0.348 10.241 -1.950 1.00 91.44 88 PRO A C 1
ATOM 677 O O . PRO A 1 88 ? -0.686 10.707 -0.863 1.00 91.44 88 PRO A O 1
ATOM 680 N N . GLY A 1 89 ? 0.586 10.811 -2.713 1.00 88.88 89 GLY A N 1
ATOM 681 C CA . GLY A 1 89 ? 1.270 12.064 -2.372 1.00 88.88 89 GLY A CA 1
ATOM 682 C C . GLY A 1 89 ? 2.386 11.943 -1.326 1.00 88.88 89 GLY A C 1
ATOM 683 O O . GLY A 1 89 ? 3.185 12.863 -1.198 1.00 88.88 89 GLY A O 1
ATOM 684 N N . THR A 1 90 ? 2.498 10.812 -0.620 1.00 89.69 90 THR A N 1
ATOM 685 C CA . THR A 1 90 ? 3.452 10.639 0.493 1.00 89.69 90 THR A CA 1
ATOM 686 C C . THR A 1 90 ? 4.909 10.892 0.110 1.00 89.69 90 THR A C 1
ATOM 688 O O . THR A 1 90 ? 5.645 11.501 0.879 1.00 89.69 90 THR A O 1
ATOM 691 N N . MET A 1 91 ? 5.318 10.432 -1.074 1.00 90.88 91 MET A N 1
ATOM 692 C CA . MET A 1 91 ? 6.690 10.566 -1.579 1.00 90.88 91 MET A CA 1
ATOM 693 C C . MET A 1 91 ? 6.738 11.403 -2.863 1.00 90.88 91 MET A C 1
ATOM 695 O O . MET A 1 91 ? 7.619 11.236 -3.703 1.00 90.88 91 MET A O 1
ATOM 699 N N . GLN A 1 92 ? 5.757 12.289 -3.061 1.00 89.06 92 GLN A N 1
ATOM 700 C CA . GLN A 1 92 ? 5.712 13.136 -4.248 1.00 89.06 92 GLN A CA 1
ATOM 701 C C . GLN A 1 92 ? 6.933 14.065 -4.291 1.00 89.06 92 GLN A C 1
ATOM 703 O O . GLN A 1 92 ? 7.230 14.768 -3.326 1.00 89.06 92 GLN A O 1
ATOM 708 N N . GLY A 1 93 ? 7.634 14.068 -5.428 1.00 89.19 93 GLY A N 1
ATOM 709 C CA . GLY A 1 93 ? 8.836 14.880 -5.639 1.00 89.19 93 GLY A CA 1
ATOM 710 C C . GLY A 1 93 ? 10.101 14.336 -4.968 1.00 89.19 93 GLY A C 1
ATOM 711 O O . GLY A 1 93 ? 11.134 15.001 -5.004 1.00 89.19 93 GLY A O 1
ATOM 712 N N . TRP A 1 94 ? 10.048 13.152 -4.353 1.00 92.00 94 TRP A N 1
ATOM 713 C CA . TRP A 1 94 ? 11.238 12.499 -3.8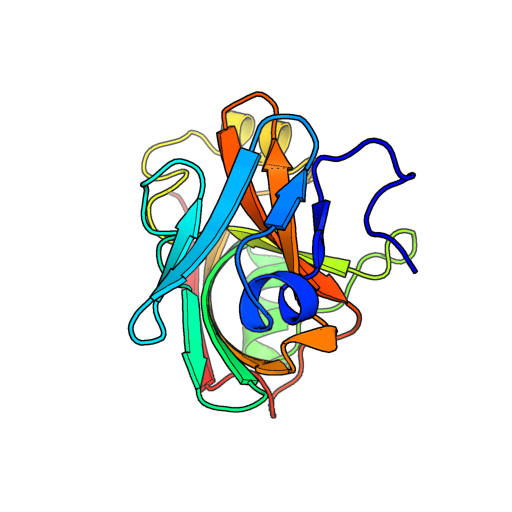16 1.00 92.00 94 TRP A CA 1
ATOM 714 C C . TRP A 1 94 ? 12.076 11.904 -4.949 1.00 92.00 94 TRP A C 1
ATOM 716 O O . TRP A 1 94 ? 11.534 11.430 -5.944 1.00 92.00 94 TRP A O 1
ATOM 726 N N . SER A 1 95 ? 13.401 11.893 -4.787 1.00 93.38 95 SER A N 1
ATOM 727 C CA . SER A 1 95 ? 14.277 11.169 -5.712 1.00 93.38 95 SER A CA 1
ATOM 728 C C . SER A 1 95 ? 14.095 9.659 -5.563 1.00 93.38 95 SER A C 1
ATOM 730 O O . SER A 1 95 ? 13.826 9.173 -4.459 1.00 93.38 95 SER A O 1
ATOM 732 N N . GLU A 1 96 ? 14.335 8.902 -6.639 1.00 93.75 96 GLU A N 1
ATOM 733 C CA . GLU A 1 96 ? 14.310 7.433 -6.594 1.00 93.75 96 GLU A CA 1
ATOM 734 C C . GLU A 1 96 ? 15.187 6.895 -5.454 1.00 93.75 96 GLU A C 1
ATOM 736 O O . GLU A 1 96 ? 14.758 6.030 -4.695 1.00 93.75 96 GLU A O 1
ATOM 741 N N . GLU A 1 97 ? 16.401 7.430 -5.280 1.00 93.81 97 GLU A N 1
ATOM 742 C CA . GLU A 1 97 ? 17.310 6.993 -4.217 1.00 93.81 97 GLU A CA 1
ATOM 743 C C . GLU A 1 97 ? 16.672 7.113 -2.823 1.00 93.81 97 GLU A C 1
ATOM 745 O O . GLU A 1 97 ? 16.816 6.210 -1.994 1.00 93.81 97 GLU A O 1
ATOM 750 N N . THR A 1 98 ? 15.943 8.203 -2.576 1.00 92.56 98 THR A N 1
ATOM 751 C CA . THR A 1 98 ? 15.259 8.449 -1.300 1.00 92.56 98 THR A CA 1
ATOM 752 C C . THR A 1 98 ? 14.100 7.479 -1.110 1.00 92.56 98 THR A C 1
ATOM 754 O O . THR A 1 98 ? 13.972 6.878 -0.043 1.00 92.56 98 THR A O 1
ATOM 757 N N . ILE A 1 99 ? 13.300 7.268 -2.159 1.00 91.94 99 ILE A N 1
ATOM 758 C CA . ILE A 1 99 ? 12.182 6.319 -2.140 1.00 91.94 99 ILE A CA 1
ATOM 759 C C . ILE A 1 99 ? 12.703 4.910 -1.849 1.00 91.94 99 ILE A C 1
ATOM 761 O O . ILE A 1 99 ? 12.235 4.277 -0.906 1.00 91.94 99 ILE A O 1
ATOM 765 N N . ARG A 1 100 ? 13.728 4.445 -2.581 1.00 92.31 100 ARG A N 1
ATOM 766 C CA . ARG A 1 100 ? 14.354 3.128 -2.379 1.00 92.31 100 ARG A CA 1
ATOM 767 C C . ARG A 1 100 ? 14.831 2.925 -0.947 1.00 92.31 100 ARG A C 1
ATOM 769 O O . ARG A 1 100 ? 14.604 1.854 -0.389 1.00 92.31 100 ARG A O 1
ATOM 776 N N . LYS A 1 101 ? 15.480 3.933 -0.353 1.00 89.44 101 LYS A N 1
ATOM 777 C CA . LYS A 1 101 ? 15.951 3.877 1.040 1.00 89.44 101 LYS A CA 1
ATOM 778 C C . LYS A 1 101 ? 14.793 3.756 2.032 1.00 89.44 101 LYS A C 1
ATOM 780 O O . LYS A 1 101 ? 14.895 2.955 2.954 1.00 89.44 101 LYS A O 1
ATOM 785 N N . GLU A 1 102 ? 13.708 4.507 1.841 1.00 88.69 102 GLU A N 1
ATOM 786 C CA . GLU A 1 102 ? 12.539 4.466 2.733 1.00 88.69 102 GLU A CA 1
ATOM 787 C C . GLU A 1 102 ? 11.791 3.128 2.642 1.00 88.69 102 GLU A C 1
ATOM 789 O O . GLU A 1 102 ? 11.433 2.547 3.667 1.00 88.69 102 GLU A O 1
ATOM 794 N N . ILE A 1 103 ? 11.573 2.610 1.428 1.00 86.31 103 ILE A N 1
ATOM 795 C CA . ILE A 1 103 ? 10.803 1.371 1.220 1.00 86.31 103 ILE A CA 1
ATOM 796 C C . ILE A 1 103 ? 11.660 0.097 1.256 1.00 86.31 103 ILE A C 1
ATOM 798 O O . ILE A 1 103 ? 11.109 -1.001 1.258 1.00 86.31 103 ILE A O 1
ATOM 802 N N . GLY A 1 104 ? 12.990 0.222 1.287 1.00 85.88 104 GLY A N 1
ATOM 803 C CA . GLY A 1 104 ? 13.922 -0.907 1.280 1.00 85.88 104 GLY A CA 1
ATOM 804 C C . GLY A 1 104 ? 13.935 -1.696 -0.035 1.00 85.88 104 GLY A C 1
ATOM 805 O O . GLY A 1 104 ? 14.084 -2.915 -0.004 1.00 85.88 104 GLY A O 1
ATOM 806 N N . ALA A 1 105 ? 13.754 -1.027 -1.179 1.00 86.50 105 ALA A N 1
ATOM 807 C CA . ALA A 1 105 ? 13.686 -1.668 -2.496 1.00 86.50 105 ALA A CA 1
ATOM 808 C C . ALA A 1 105 ? 14.949 -1.447 -3.341 1.00 86.50 105 ALA A C 1
ATOM 810 O O . ALA A 1 105 ? 15.628 -0.426 -3.242 1.00 86.50 105 ALA A O 1
ATOM 811 N N . ASN A 1 106 ? 15.214 -2.391 -4.248 1.00 88.25 106 ASN A N 1
ATOM 812 C CA . ASN A 1 106 ? 16.323 -2.300 -5.203 1.00 88.25 106 ASN A CA 1
ATOM 813 C C . ASN A 1 106 ? 16.068 -1.298 -6.337 1.00 88.25 106 ASN A C 1
ATOM 815 O O . ASN A 1 106 ? 17.024 -0.782 -6.911 1.00 88.25 106 ASN A O 1
ATOM 819 N N . ALA A 1 107 ? 14.809 -0.996 -6.649 1.00 91.81 107 ALA A N 1
ATOM 820 C CA . ALA A 1 107 ? 14.409 -0.040 -7.677 1.00 91.81 107 ALA A CA 1
ATOM 821 C C . ALA A 1 107 ? 13.085 0.616 -7.278 1.00 91.81 107 ALA A C 1
ATOM 823 O O . ALA A 1 107 ? 12.243 -0.034 -6.653 1.00 91.81 107 ALA A O 1
ATOM 824 N N . ALA A 1 108 ? 12.920 1.890 -7.624 1.00 93.88 108 ALA A N 1
ATOM 825 C CA . ALA A 1 108 ? 11.705 2.653 -7.338 1.00 93.88 108 ALA A CA 1
ATOM 826 C C . ALA A 1 108 ? 11.458 3.752 -8.386 1.00 93.88 108 ALA A C 1
ATOM 828 O O . ALA A 1 108 ? 10.937 4.815 -8.065 1.00 93.88 108 ALA A O 1
ATOM 829 N N . ASN A 1 109 ? 11.865 3.506 -9.633 1.00 93.94 109 ASN A N 1
ATOM 830 C CA . ASN A 1 109 ? 11.738 4.457 -10.738 1.00 93.94 109 ASN A CA 1
ATOM 831 C C . ASN A 1 109 ? 10.350 4.471 -11.393 1.00 93.94 109 ASN A C 1
ATOM 833 O O . ASN A 1 109 ? 10.156 5.153 -12.399 1.00 93.94 109 ASN A O 1
ATOM 837 N N . THR A 1 110 ? 9.406 3.668 -10.905 1.00 95.88 110 THR A N 1
ATOM 838 C CA . THR A 1 110 ? 8.060 3.581 -11.467 1.00 95.88 110 THR A CA 1
ATOM 839 C C . THR A 1 110 ? 7.018 3.520 -10.362 1.00 95.88 110 THR A C 1
ATOM 841 O O . THR A 1 110 ? 7.112 2.711 -9.437 1.00 95.88 110 THR A O 1
ATOM 844 N N . ASP A 1 111 ? 5.987 4.342 -10.521 1.00 95.56 111 ASP A N 1
ATOM 845 C CA . ASP A 1 111 ? 4.798 4.374 -9.685 1.00 95.56 111 ASP A CA 1
ATOM 846 C C . ASP A 1 111 ? 3.743 3.469 -10.299 1.00 95.56 111 ASP A C 1
ATOM 848 O O . ASP A 1 111 ? 3.325 3.680 -11.437 1.00 95.56 111 ASP A O 1
ATOM 852 N N . VAL A 1 112 ? 3.258 2.499 -9.537 1.00 96.56 112 VAL A N 1
ATOM 853 C CA . VAL A 1 112 ? 2.022 1.783 -9.848 1.00 96.56 112 VAL A CA 1
ATOM 854 C C . VAL A 1 112 ? 0.938 2.348 -8.941 1.00 96.56 112 VAL A C 1
ATOM 856 O O . VAL A 1 112 ? 0.846 1.999 -7.762 1.00 96.56 112 VAL A O 1
ATOM 859 N N . LYS A 1 113 ? 0.139 3.272 -9.470 1.00 96.88 113 LYS A N 1
ATOM 860 C CA . LYS A 1 113 ? -1.033 3.814 -8.780 1.00 96.88 113 LYS A CA 1
ATOM 861 C C . LYS A 1 113 ? -2.134 2.772 -8.853 1.00 96.88 113 LYS A C 1
ATOM 863 O O . LYS A 1 113 ? -2.475 2.299 -9.934 1.00 96.88 113 LYS A O 1
ATOM 868 N N . ILE A 1 114 ? -2.683 2.411 -7.705 1.00 97.38 114 ILE A N 1
ATOM 869 C CA . ILE A 1 114 ? -3.597 1.283 -7.602 1.00 97.38 114 ILE A CA 1
ATOM 870 C C . ILE A 1 114 ? -4.787 1.623 -6.717 1.00 97.38 114 ILE A C 1
ATOM 872 O O . ILE A 1 114 ? -4.636 2.264 -5.670 1.00 97.38 114 ILE A O 1
ATOM 876 N N . ARG A 1 115 ? -5.977 1.184 -7.134 1.00 97.94 115 ARG A N 1
ATOM 877 C CA . ARG A 1 115 ? -7.171 1.166 -6.287 1.00 97.94 115 ARG A CA 1
ATOM 878 C C . ARG A 1 115 ? -7.561 -0.263 -5.980 1.00 97.94 115 ARG A C 1
ATOM 880 O O . ARG A 1 115 ? -7.707 -1.072 -6.889 1.00 97.94 115 ARG A O 1
ATOM 887 N N . LEU A 1 116 ? -7.770 -0.550 -4.703 1.00 98.00 116 LEU A N 1
ATOM 888 C CA . LEU A 1 116 ? -8.001 -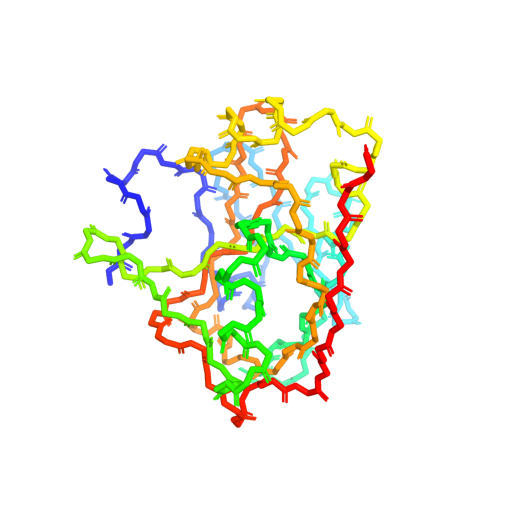1.892 -4.196 1.00 98.00 116 LEU A CA 1
ATOM 889 C C . LEU A 1 116 ? -9.251 -1.979 -3.329 1.00 98.00 116 LEU A C 1
ATOM 891 O O . LEU A 1 116 ? -9.579 -1.020 -2.633 1.00 98.00 116 LEU A O 1
ATOM 895 N N . SER A 1 117 ? -9.872 -3.154 -3.306 1.00 98.00 117 SER A N 1
ATOM 896 C CA . SER A 1 117 ? -10.880 -3.568 -2.326 1.00 98.00 117 SER A CA 1
ATOM 897 C C . SER A 1 117 ? -10.354 -4.783 -1.566 1.00 98.00 117 SER A C 1
ATOM 899 O O . SER A 1 117 ? -10.282 -5.882 -2.109 1.00 98.00 117 SER A O 1
ATOM 901 N N . VAL A 1 118 ? -9.948 -4.601 -0.307 1.00 97.75 118 VAL A N 1
ATOM 902 C CA . VAL A 1 118 ? -9.248 -5.645 0.464 1.00 97.75 118 VAL A CA 1
ATOM 903 C C . VAL A 1 118 ? -9.924 -5.851 1.821 1.00 97.75 118 VAL A C 1
ATOM 905 O O . VAL A 1 118 ? -10.237 -4.868 2.492 1.00 97.75 118 VAL A O 1
ATOM 908 N N . PRO A 1 119 ? -10.131 -7.103 2.275 1.00 97.38 119 PRO A N 1
ATOM 909 C CA . PRO A 1 119 ? -10.663 -7.369 3.607 1.00 97.38 119 PRO A CA 1
ATOM 910 C C . PRO A 1 119 ? -9.833 -6.695 4.705 1.00 97.38 119 PRO A C 1
ATOM 912 O O . PRO A 1 119 ? -8.606 -6.832 4.737 1.00 97.38 119 PRO A O 1
ATOM 915 N N . VAL A 1 120 ? -10.489 -6.041 5.668 1.00 95.94 120 VAL A N 1
ATOM 916 C CA . VAL A 1 120 ? -9.804 -5.303 6.753 1.00 95.94 120 VAL A CA 1
ATOM 917 C C . VAL A 1 120 ? -8.883 -6.189 7.601 1.00 95.94 120 VAL A C 1
ATOM 919 O O . VAL A 1 120 ? -7.916 -5.711 8.187 1.00 95.94 120 VAL A O 1
ATOM 922 N N . GLY A 1 121 ? -9.141 -7.501 7.638 1.00 95.31 121 GLY A N 1
ATOM 923 C CA . GLY A 1 121 ? -8.299 -8.490 8.319 1.00 95.31 121 GLY A CA 1
ATOM 924 C C . GLY A 1 121 ? -6.958 -8.784 7.637 1.00 95.31 121 GLY A C 1
ATOM 925 O O . GLY A 1 121 ? -6.125 -9.462 8.233 1.00 95.31 121 GLY A O 1
ATOM 926 N N . ARG A 1 122 ? -6.734 -8.297 6.411 1.00 95.81 122 ARG A N 1
ATOM 927 C CA . ARG A 1 122 ? -5.477 -8.483 5.667 1.00 95.81 122 ARG A CA 1
ATOM 928 C C . ARG A 1 122 ? -4.580 -7.252 5.670 1.00 95.81 122 ARG A C 1
ATOM 930 O O . ARG A 1 122 ? -3.435 -7.358 5.242 1.00 95.81 122 ARG A O 1
ATOM 937 N N . ILE A 1 123 ? -5.083 -6.109 6.126 1.00 95.75 123 ILE A N 1
ATOM 938 C CA . ILE A 1 123 ? -4.392 -4.825 6.016 1.00 95.75 123 ILE A CA 1
ATOM 939 C C . ILE A 1 123 ? -3.788 -4.448 7.358 1.00 95.75 123 ILE A C 1
ATOM 941 O O . ILE A 1 123 ? -4.484 -4.361 8.369 1.00 95.75 123 ILE A O 1
ATOM 945 N N . TRP A 1 124 ? -2.502 -4.141 7.335 1.00 93.81 124 TRP A N 1
ATOM 946 C CA . TRP A 1 124 ? -1.788 -3.548 8.449 1.00 93.81 124 TRP A CA 1
ATOM 947 C C . TRP A 1 124 ? -1.378 -2.124 8.093 1.00 93.81 124 TRP A C 1
ATOM 949 O O . TRP A 1 124 ? -0.832 -1.872 7.020 1.00 93.81 124 TRP A O 1
ATOM 959 N N . ILE A 1 125 ? -1.615 -1.197 9.012 1.00 91.69 125 ILE A N 1
ATOM 960 C CA . ILE A 1 125 ? -1.136 0.178 8.939 1.00 91.69 125 ILE A CA 1
ATOM 961 C C . ILE A 1 125 ? 0.236 0.219 9.606 1.00 91.69 125 ILE A C 1
ATOM 963 O O . ILE A 1 125 ? 0.350 -0.046 10.803 1.00 91.69 125 ILE A O 1
ATOM 967 N N . LYS A 1 126 ? 1.278 0.508 8.829 1.00 88.00 126 LYS A N 1
ATOM 968 C CA . LYS A 1 126 ? 2.662 0.641 9.290 1.00 88.00 126 LYS A CA 1
ATOM 969 C C . LYS A 1 126 ? 3.001 2.111 9.468 1.00 88.00 126 LYS A C 1
ATOM 971 O O . LYS A 1 126 ? 2.890 2.858 8.504 1.00 88.00 126 LYS A O 1
ATOM 976 N N . PHE A 1 127 ? 3.516 2.492 10.629 1.00 84.31 127 PHE A N 1
ATOM 977 C CA . PHE A 1 127 ? 4.158 3.789 10.835 1.00 84.31 127 PHE A CA 1
ATOM 978 C C . PHE A 1 127 ? 5.675 3.616 10.803 1.00 84.31 127 PHE A C 1
ATOM 980 O O . PHE A 1 127 ? 6.238 2.721 11.447 1.00 84.31 127 PHE A O 1
ATOM 987 N N . THR A 1 128 ? 6.356 4.452 10.031 1.00 77.31 128 THR A N 1
ATOM 988 C CA . THR A 1 128 ? 7.818 4.529 10.043 1.00 77.31 128 THR A CA 1
ATOM 989 C C . THR A 1 128 ? 8.289 5.609 11.014 1.00 77.31 128 THR A C 1
ATOM 991 O O . THR A 1 128 ? 7.505 6.403 11.538 1.00 77.31 128 THR A O 1
ATOM 994 N N . ARG A 1 129 ? 9.603 5.661 11.265 1.00 67.56 129 ARG A N 1
ATOM 995 C CA . ARG A 1 129 ? 10.206 6.706 12.113 1.00 67.56 129 ARG A CA 1
ATOM 996 C C . ARG A 1 129 ? 10.014 8.113 11.534 1.00 67.56 129 ARG A C 1
ATOM 998 O O . ARG A 1 129 ? 9.938 9.066 12.300 1.00 67.56 129 ARG A O 1
ATOM 1005 N N . SER A 1 130 ? 9.885 8.234 10.211 1.00 67.75 130 SER A N 1
ATOM 1006 C CA . SER A 1 130 ? 9.564 9.480 9.501 1.00 67.75 130 SER A CA 1
ATOM 1007 C C . SER A 1 130 ? 8.069 9.837 9.561 1.00 67.75 130 SER A C 1
ATOM 1009 O O . SER A 1 130 ? 7.650 10.823 8.960 1.00 67.75 130 SER A O 1
ATOM 1011 N N . LYS A 1 131 ? 7.262 9.074 10.321 1.00 71.56 131 LYS A N 1
ATOM 1012 C CA . LYS A 1 131 ? 5.795 9.184 10.423 1.00 71.56 131 LYS A CA 1
ATOM 1013 C C . LYS A 1 131 ? 5.073 8.952 9.095 1.00 71.56 131 LYS A C 1
ATOM 1015 O O . LYS A 1 131 ? 3.913 9.338 8.951 1.00 71.56 131 LYS A O 1
ATOM 1020 N N . ILE A 1 132 ? 5.740 8.303 8.145 1.00 79.94 132 ILE A N 1
ATOM 1021 C CA . ILE A 1 132 ? 5.106 7.841 6.921 1.00 79.94 132 ILE A CA 1
ATOM 1022 C C . ILE A 1 132 ? 4.241 6.631 7.251 1.00 79.94 132 ILE A C 1
ATOM 1024 O O . ILE A 1 132 ? 4.636 5.737 8.005 1.00 79.94 132 ILE A O 1
ATOM 1028 N N . VAL A 1 133 ? 3.039 6.633 6.683 1.00 87.44 133 VAL A N 1
ATOM 1029 C CA . VAL A 1 133 ? 2.128 5.499 6.737 1.00 87.44 133 VAL A CA 1
ATOM 1030 C C . VAL A 1 133 ? 2.377 4.618 5.520 1.00 87.44 133 VAL A C 1
ATOM 1032 O O . VAL A 1 133 ? 2.440 5.120 4.403 1.00 87.44 133 VAL A O 1
ATOM 1035 N N . HIS A 1 134 ? 2.466 3.307 5.719 1.00 92.00 134 HIS A N 1
ATOM 1036 C CA . HIS A 1 134 ? 2.340 2.325 4.643 1.00 92.00 134 HIS A CA 1
ATOM 1037 C C . HIS A 1 134 ? 1.182 1.378 4.930 1.00 92.00 134 HIS A C 1
ATOM 1039 O O . HIS A 1 134 ? 0.870 1.081 6.086 1.00 92.00 134 HIS A O 1
ATOM 1045 N N . PHE A 1 135 ? 0.597 0.845 3.868 1.00 94.81 135 PHE A N 1
ATOM 1046 C CA . PHE A 1 135 ? -0.289 -0.303 3.924 1.00 94.81 135 PHE A CA 1
ATOM 1047 C C . PHE A 1 135 ? 0.542 -1.557 3.670 1.00 94.81 135 PHE A C 1
ATOM 1049 O O . PHE A 1 135 ? 1.155 -1.681 2.614 1.00 94.81 135 PHE A O 1
ATOM 1056 N N . ALA A 1 136 ? 0.573 -2.476 4.629 1.00 94.56 136 ALA A N 1
ATOM 1057 C CA . ALA A 1 136 ? 1.111 -3.815 4.438 1.00 94.56 136 ALA A CA 1
ATOM 1058 C C . ALA A 1 136 ? -0.063 -4.788 4.288 1.00 94.56 136 ALA A C 1
ATOM 1060 O O . ALA A 1 136 ? -0.809 -5.035 5.239 1.00 94.56 136 ALA A O 1
ATOM 1061 N N . ILE A 1 137 ? -0.256 -5.304 3.079 1.00 96.00 137 ILE A N 1
ATOM 1062 C CA . ILE A 1 137 ? -1.361 -6.196 2.725 1.00 96.00 137 ILE A CA 1
ATOM 1063 C C . ILE A 1 137 ? -0.835 -7.625 2.722 1.00 96.00 137 ILE A C 1
ATOM 1065 O O . ILE A 1 137 ? 0.090 -7.948 1.986 1.00 96.00 137 ILE A O 1
ATOM 1069 N N . SER A 1 138 ? -1.402 -8.479 3.571 1.00 95.38 138 SER A N 1
ATOM 1070 C CA . SER A 1 138 ? -0.965 -9.868 3.702 1.00 95.38 138 SER A CA 1
ATOM 1071 C C . SER A 1 138 ? -1.365 -10.693 2.482 1.00 95.38 138 SER A C 1
ATOM 1073 O O . SER A 1 138 ? -2.541 -10.707 2.114 1.00 95.38 138 SER A O 1
ATOM 1075 N N . GLY A 1 139 ? -0.411 -11.430 1.916 1.00 94.38 139 GLY A N 1
ATOM 1076 C CA . GLY A 1 139 ? -0.592 -12.310 0.764 1.00 94.38 139 GLY A CA 1
ATOM 1077 C C . GLY A 1 139 ? -0.611 -11.583 -0.582 1.00 94.38 139 GLY A C 1
ATOM 1078 O O . GLY A 1 139 ? -0.393 -10.378 -0.668 1.00 94.38 139 GLY A O 1
ATOM 1079 N N . LEU A 1 140 ? -0.894 -12.353 -1.631 1.00 94.88 140 LEU A N 1
ATOM 1080 C CA . LEU A 1 140 ? -1.075 -11.886 -3.007 1.00 94.88 140 LEU A CA 1
ATOM 1081 C C . LEU A 1 140 ? -2.208 -10.854 -3.112 1.00 94.88 140 LEU A C 1
ATOM 1083 O O . LEU A 1 140 ? -3.284 -11.047 -2.540 1.00 94.88 140 LEU A O 1
ATOM 1087 N N . ILE A 1 141 ? -1.990 -9.812 -3.909 1.00 97.19 141 ILE A N 1
ATOM 1088 C CA . ILE A 1 141 ? -3.055 -8.954 -4.437 1.00 97.19 141 ILE A CA 1
ATOM 1089 C C . ILE A 1 141 ? -3.331 -9.415 -5.867 1.00 97.19 141 ILE A C 1
ATOM 1091 O O . ILE A 1 141 ? -2.408 -9.442 -6.679 1.00 97.19 141 ILE A O 1
ATOM 1095 N N . ASP A 1 142 ? -4.567 -9.804 -6.163 1.00 96.44 142 ASP A N 1
ATOM 1096 C CA . ASP A 1 142 ? -4.979 -10.317 -7.471 1.00 96.44 142 ASP A CA 1
ATOM 1097 C C . ASP A 1 142 ? -6.054 -9.452 -8.134 1.00 96.44 142 ASP A C 1
ATOM 1099 O O . ASP A 1 142 ? -6.551 -8.487 -7.550 1.00 96.44 142 ASP A O 1
ATOM 1103 N N . GLU A 1 143 ? -6.412 -9.818 -9.362 1.00 96.06 143 GLU A N 1
ATOM 1104 C CA . GLU A 1 143 ? -7.366 -9.105 -10.210 1.00 96.06 143 GLU A CA 1
ATOM 1105 C C . GLU A 1 143 ? -8.735 -8.872 -9.555 1.00 96.06 143 GLU A C 1
ATOM 1107 O O . GLU A 1 143 ? -9.391 -7.883 -9.862 1.00 96.06 143 GLU A O 1
ATOM 1112 N N . HIS A 1 144 ? -9.162 -9.718 -8.610 1.00 96.56 144 HIS A N 1
ATOM 1113 C CA . HIS A 1 144 ? -10.437 -9.538 -7.910 1.00 96.56 144 HIS A CA 1
ATOM 1114 C C . HIS A 1 144 ? -10.377 -8.436 -6.848 1.00 96.56 144 HIS A C 1
ATOM 1116 O O . HIS A 1 144 ? -11.413 -7.927 -6.418 1.00 96.56 144 HIS A O 1
ATOM 1122 N N . MET A 1 145 ? -9.175 -8.080 -6.397 1.00 97.38 145 MET A N 1
ATOM 1123 C CA . MET A 1 145 ? -8.948 -6.996 -5.444 1.00 97.38 145 MET A CA 1
ATOM 1124 C C . MET A 1 145 ? -8.598 -5.688 -6.139 1.00 97.38 145 MET A C 1
ATOM 1126 O O . MET A 1 145 ? -8.781 -4.639 -5.526 1.00 97.38 145 MET A O 1
ATOM 1130 N N . ILE A 1 146 ? -8.080 -5.732 -7.369 1.00 97.56 146 ILE A N 1
ATOM 1131 C CA . ILE A 1 146 ? -7.664 -4.551 -8.130 1.00 97.56 146 ILE A CA 1
ATOM 1132 C C . ILE A 1 146 ? -8.862 -3.966 -8.873 1.00 97.56 146 ILE A C 1
ATOM 1134 O O . ILE A 1 146 ? -9.349 -4.528 -9.844 1.00 97.56 146 ILE A O 1
ATOM 1138 N N . ASN A 1 147 ? -9.304 -2.791 -8.434 1.00 96.50 147 ASN A N 1
ATOM 1139 C CA . ASN A 1 147 ? -10.379 -2.049 -9.091 1.00 96.50 147 ASN A CA 1
ATOM 1140 C C . ASN A 1 147 ? -9.857 -1.165 -10.233 1.00 96.50 147 ASN A C 1
ATOM 1142 O O . ASN A 1 147 ? -10.594 -0.874 -11.168 1.00 96.50 147 ASN A O 1
ATOM 1146 N N . ASP A 1 148 ? -8.628 -0.661 -10.101 1.00 96.88 148 ASP A N 1
ATOM 1147 C CA . ASP A 1 148 ? -8.003 0.260 -11.052 1.00 96.88 148 ASP A CA 1
ATOM 1148 C C . ASP A 1 148 ? -6.478 0.219 -10.906 1.00 96.88 148 ASP A C 1
ATOM 1150 O O . ASP A 1 148 ? -5.967 0.035 -9.792 1.00 96.88 148 ASP A O 1
ATOM 1154 N N . LEU A 1 149 ? -5.759 0.399 -12.015 1.00 96.69 149 LEU A N 1
ATOM 1155 C CA . LEU A 1 149 ? -4.302 0.336 -12.064 1.00 96.69 149 LEU A CA 1
ATOM 1156 C C . LEU A 1 149 ? -3.726 1.223 -13.176 1.00 96.69 149 LEU A C 1
ATOM 1158 O O . LEU A 1 149 ? -3.999 1.032 -14.358 1.00 96.69 149 LEU A O 1
ATOM 1162 N N . GLU A 1 150 ? -2.839 2.137 -12.794 1.00 96.56 150 GLU A N 1
ATOM 1163 C CA . GLU A 1 150 ? -2.107 3.035 -13.690 1.00 96.56 150 GLU A CA 1
ATOM 1164 C C . GLU A 1 150 ? -0.610 2.952 -13.371 1.00 96.56 150 GLU A C 1
ATOM 1166 O O . GLU A 1 150 ? -0.221 2.906 -12.203 1.00 96.56 150 GLU A O 1
ATOM 1171 N N . ILE A 1 151 ? 0.245 2.953 -14.397 1.00 95.75 151 ILE A N 1
ATOM 1172 C CA . ILE A 1 151 ? 1.701 2.995 -14.213 1.00 95.75 151 ILE A CA 1
ATOM 1173 C C . ILE A 1 151 ? 2.276 4.313 -14.735 1.00 95.75 151 ILE A C 1
ATOM 1175 O O . ILE A 1 151 ? 1.927 4.753 -15.830 1.00 95.75 151 ILE A O 1
ATOM 1179 N N . GLN A 1 152 ? 3.189 4.919 -13.979 1.00 93.62 152 GLN A N 1
ATOM 1180 C CA . GLN A 1 152 ? 3.876 6.156 -14.340 1.00 93.62 152 GLN A CA 1
ATOM 1181 C C . GLN A 1 152 ? 5.374 6.029 -14.050 1.00 93.62 152 GLN A C 1
ATOM 1183 O O . GLN A 1 152 ? 5.782 5.810 -12.913 1.00 93.62 152 GLN A O 1
ATOM 1188 N N . LYS A 1 153 ? 6.207 6.190 -15.080 1.00 89.62 153 LYS A N 1
ATOM 1189 C CA . LYS A 1 153 ? 7.666 6.157 -14.939 1.00 89.62 153 LYS A CA 1
ATOM 1190 C C . LYS A 1 153 ? 8.197 7.516 -14.473 1.00 89.62 153 LYS A C 1
ATOM 1192 O O . LYS A 1 153 ? 7.729 8.552 -14.948 1.00 89.62 153 LYS A O 1
ATOM 1197 N N . HIS A 1 154 ? 9.174 7.513 -13.572 1.00 79.81 154 HIS A N 1
ATOM 1198 C CA . HIS A 1 154 ? 9.930 8.707 -13.192 1.00 79.81 154 HIS A CA 1
ATOM 1199 C C . HIS A 1 154 ? 10.910 9.048 -14.316 1.00 79.81 154 HIS A C 1
ATOM 1201 O O . HIS A 1 154 ? 11.511 8.154 -14.915 1.00 79.81 154 HIS A O 1
ATOM 1207 N N . SER A 1 155 ? 10.986 10.334 -14.654 1.00 60.62 155 SER A N 1
ATOM 1208 C CA . SER A 1 155 ? 11.889 10.858 -15.689 1.00 60.62 155 SER A CA 1
ATOM 1209 C C . SER A 1 155 ? 13.275 11.115 -15.121 1.00 60.62 155 SER A C 1
ATOM 1211 O O . SER A 1 155 ? 13.335 11.599 -13.970 1.00 60.62 155 SER A O 1
#

Radius of gyration: 14.72 Å; chains: 1; bounding box: 36×30×39 Å

pLDDT: mean 89.83, std 9.71, range [49.91, 98.0]

Foldseek 3Di:
DDFDPPPFQKDQLVVQAVAWDDTPHWTWHADPQFIDIPNHTQAQWGDDPQKIKGWWKQFDDPVVLVVCVVFVKDADDPVTQWRKTFHPPLQPPPDQVVVCVVVVHPTGQKIKTFIFIGGSRQWMWTQDPVRGTMTIGGHMDHPVGTPDIDMDGHD

Sequence (155 aa):
PFPGAGYGYYLLLKDIVKGEVKAKGHVCSIKEGSAFCDGKVIQGLRIAGDYAVIAAVHYTSWENATQIRSTHRIEPSLNDPFVYLTPPGTMQGWSEETIRKEIGANAANTDVKIRLSVPVGRIWIKFTRSKIVHFAISGLIDEHMINDLEIQKHS